Protein AF-A0A4Q2XKG3-F1 (afdb_monomer_lite)

Sequence (78 aa):
MFFSAVAVAEIPRELIGAYCTDCHDADEKKGGLDLEALEWKPDDRANLEKWVKVYDFVDKGEMPPKKRNQRPDAAEAE

Radius of gyration: 14.72 Å; chains: 1; bounding box: 38×23×45 Å

Structure (mmCIF, N/CA/C/O backbone):
data_AF-A0A4Q2XKG3-F1
#
_entry.id   AF-A0A4Q2XKG3-F1
#
loop_
_atom_site.group_PDB
_atom_site.id
_atom_site.type_symbol
_atom_site.label_atom_id
_atom_site.label_alt_id
_atom_site.label_comp_id
_atom_site.label_asym_id
_atom_site.label_entity_id
_atom_site.label_seq_id
_atom_site.pdbx_PDB_ins_code
_atom_site.Cartn_x
_atom_site.Cartn_y
_atom_site.Cartn_z
_atom_site.occupancy
_atom_site.B_iso_or_equiv
_atom_site.auth_seq_id
_atom_site.auth_comp_id
_atom_site.auth_asym_id
_atom_site.auth_atom_id
_atom_site.pdbx_PDB_model_num
ATOM 1 N N . MET A 1 1 ? -29.769 -8.517 -30.370 1.00 46.09 1 MET A N 1
ATOM 2 C CA . MET A 1 1 ? -28.388 -8.737 -29.894 1.00 46.09 1 MET A CA 1
ATOM 3 C C . MET A 1 1 ? -28.102 -7.651 -28.876 1.00 46.09 1 MET A C 1
ATOM 5 O O . MET A 1 1 ? -27.907 -6.510 -29.268 1.00 46.09 1 MET A O 1
ATOM 9 N N . PHE A 1 2 ? -28.218 -7.968 -27.588 1.00 51.31 2 PHE A N 1
ATOM 10 C CA . PHE A 1 2 ? -27.924 -7.030 -26.507 1.00 51.31 2 PHE A CA 1
ATOM 11 C C . PHE A 1 2 ? -26.472 -7.253 -26.096 1.00 51.31 2 PHE A C 1
ATOM 13 O O . PHE A 1 2 ? -26.154 -8.268 -25.483 1.00 51.31 2 PHE A O 1
ATOM 20 N N . PHE A 1 3 ? -25.583 -6.341 -26.486 1.00 56.50 3 PHE A N 1
ATOM 21 C CA . PHE A 1 3 ? -24.268 -6.255 -25.865 1.00 56.50 3 PHE A CA 1
ATOM 22 C C . PHE A 1 3 ? -24.486 -5.691 -24.463 1.00 56.50 3 PHE A C 1
ATOM 24 O O . PHE A 1 3 ? -24.649 -4.486 -24.291 1.00 56.50 3 PHE A O 1
ATOM 31 N N . SER A 1 4 ? -24.569 -6.576 -23.470 1.00 61.12 4 SER A N 1
ATOM 32 C CA . SER A 1 4 ? -24.456 -6.164 -22.077 1.00 61.12 4 SER A CA 1
ATOM 33 C C . SER A 1 4 ? -23.002 -5.764 -21.861 1.00 61.12 4 SER A C 1
ATOM 35 O O . SER A 1 4 ? -22.120 -6.622 -21.843 1.00 61.12 4 SER A O 1
ATOM 37 N N . ALA A 1 5 ? -22.744 -4.462 -21.762 1.00 58.78 5 ALA A N 1
ATOM 38 C CA . ALA A 1 5 ? -21.482 -3.976 -21.239 1.00 58.78 5 ALA A CA 1
ATOM 39 C C . ALA A 1 5 ? -21.406 -4.439 -19.781 1.00 58.78 5 ALA A C 1
ATOM 41 O O . ALA A 1 5 ? -22.139 -3.943 -18.927 1.00 58.78 5 ALA A O 1
ATOM 42 N N . VAL A 1 6 ? -20.572 -5.440 -19.508 1.00 55.47 6 VAL A N 1
ATOM 43 C CA . VAL A 1 6 ? -20.107 -5.675 -18.144 1.00 55.47 6 VAL A CA 1
ATOM 44 C C . VAL A 1 6 ? -19.340 -4.414 -17.778 1.00 55.47 6 VAL A C 1
ATOM 46 O O . VAL A 1 6 ? -18.317 -4.120 -18.398 1.00 55.47 6 VAL A O 1
ATOM 49 N N . ALA A 1 7 ? -19.886 -3.623 -16.856 1.00 57.53 7 ALA A N 1
ATOM 50 C CA . ALA A 1 7 ? -19.162 -2.510 -16.274 1.00 57.53 7 ALA A CA 1
ATOM 51 C C . ALA A 1 7 ? -17.867 -3.082 -15.692 1.00 57.53 7 ALA A C 1
ATOM 53 O O . ALA A 1 7 ? -17.898 -3.908 -14.779 1.00 57.53 7 ALA A O 1
ATOM 54 N N . VAL A 1 8 ? -16.730 -2.708 -16.277 1.00 49.59 8 VAL A N 1
ATOM 55 C CA . VAL A 1 8 ? -15.436 -2.953 -15.649 1.00 49.59 8 VAL A CA 1
AT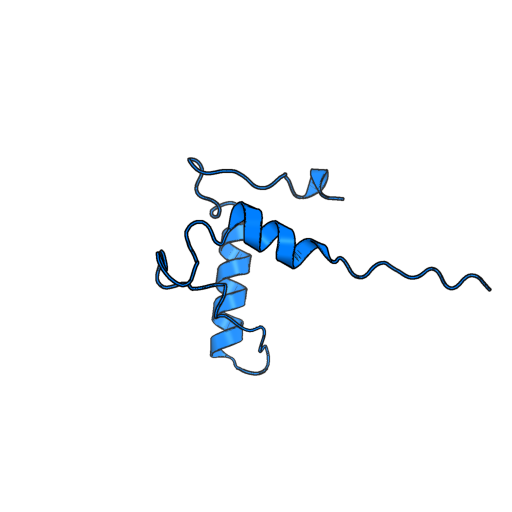OM 56 C C . VAL A 1 8 ? -15.498 -2.173 -14.344 1.00 49.59 8 VAL A C 1
ATOM 58 O O . VAL A 1 8 ? -15.783 -0.981 -14.373 1.00 49.59 8 VAL A O 1
ATOM 61 N N . ALA A 1 9 ? -15.369 -2.854 -13.209 1.00 50.03 9 ALA A N 1
ATOM 62 C CA . AL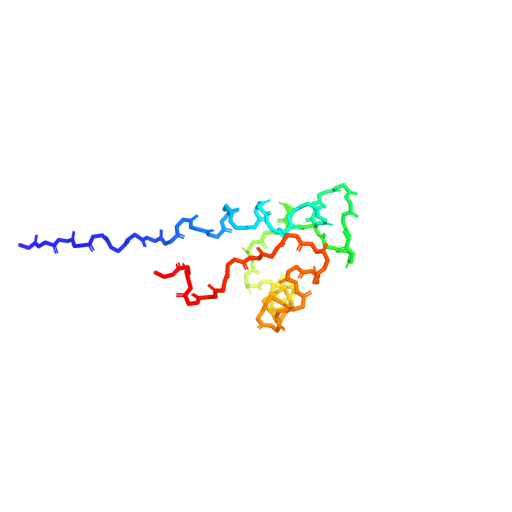A A 1 9 ? -15.471 -2.225 -11.903 1.00 50.03 9 ALA A CA 1
ATOM 63 C C . ALA A 1 9 ? -14.495 -1.034 -11.821 1.00 50.03 9 ALA A C 1
ATOM 65 O O . ALA A 1 9 ? -13.287 -1.222 -11.720 1.00 50.03 9 ALA A O 1
ATOM 66 N N . GLU A 1 10 ? -15.025 0.190 -11.856 1.00 51.62 10 GLU A N 1
ATOM 67 C CA . GLU A 1 10 ? -14.286 1.448 -11.636 1.00 51.62 10 GLU A CA 1
ATOM 68 C C . GLU A 1 10 ? -13.969 1.661 -10.134 1.00 51.62 10 GLU A C 1
ATOM 70 O O . GLU A 1 10 ? -13.288 2.604 -9.738 1.00 51.62 10 GLU A O 1
ATOM 75 N N . ILE A 1 11 ? -14.406 0.724 -9.287 1.00 55.16 11 ILE A N 1
ATOM 76 C CA . ILE A 1 11 ? -14.330 0.744 -7.822 1.00 55.16 11 ILE A CA 1
ATOM 77 C C . ILE A 1 11 ? -12.896 0.682 -7.218 1.00 55.16 11 ILE A C 1
ATOM 79 O O . ILE A 1 11 ? -12.728 1.149 -6.087 1.00 55.16 11 ILE A O 1
ATOM 83 N N . PRO A 1 12 ? -11.813 0.206 -7.889 1.00 67.06 12 PRO A N 1
ATOM 84 C CA . PRO A 1 12 ? -10.497 0.121 -7.248 1.00 67.06 12 PRO A CA 1
ATOM 85 C C . PRO A 1 12 ? -9.945 1.465 -6.758 1.00 67.06 12 PRO A C 1
ATOM 87 O O . PRO A 1 12 ? -9.382 1.527 -5.668 1.00 67.06 12 PRO A O 1
ATOM 90 N N . ARG A 1 13 ? -10.091 2.549 -7.534 1.00 72.56 13 ARG A N 1
ATOM 91 C CA . ARG A 1 13 ? -9.445 3.834 -7.197 1.00 72.56 13 ARG A CA 1
ATOM 92 C C . ARG A 1 13 ? -10.135 4.565 -6.057 1.00 72.56 13 ARG A C 1
ATOM 94 O O . ARG A 1 13 ? -9.443 5.098 -5.195 1.00 72.56 13 ARG A O 1
ATOM 101 N N . GLU A 1 14 ? -11.463 4.565 -6.026 1.00 80.31 14 GLU A N 1
ATOM 102 C CA . GLU A 1 14 ? -12.223 5.236 -4.966 1.00 80.31 14 GLU A CA 1
ATOM 103 C C . GLU A 1 14 ? -12.009 4.552 -3.609 1.00 80.31 14 GLU A C 1
ATOM 105 O O . GLU A 1 14 ? -11.777 5.233 -2.611 1.00 80.31 14 GLU A O 1
ATOM 110 N N . LEU A 1 15 ? -11.976 3.213 -3.568 1.00 83.38 15 LEU A N 1
ATOM 111 C CA . LEU A 1 15 ? -11.670 2.468 -2.341 1.00 83.38 15 LEU A CA 1
ATOM 112 C C . LEU A 1 15 ? -10.238 2.706 -1.850 1.00 83.38 15 LEU A C 1
ATOM 114 O O . LEU A 1 15 ? -10.027 2.881 -0.650 1.00 83.38 15 LEU A O 1
ATOM 118 N N . ILE A 1 16 ? -9.255 2.714 -2.755 1.00 87.12 16 ILE A N 1
ATOM 119 C CA . ILE A 1 16 ? -7.861 2.998 -2.389 1.00 87.12 16 ILE A CA 1
ATOM 120 C C . ILE A 1 16 ? -7.750 4.416 -1.812 1.00 87.12 16 ILE A C 1
ATOM 122 O O . ILE A 1 16 ? -7.131 4.596 -0.763 1.00 87.12 16 ILE A O 1
ATOM 126 N N . GLY A 1 17 ? -8.408 5.396 -2.439 1.00 87.88 17 GLY A N 1
ATOM 127 C CA . GLY A 1 17 ? -8.443 6.774 -1.952 1.00 87.88 17 GLY A CA 1
ATOM 128 C C . GLY A 1 17 ? -9.121 6.922 -0.584 1.00 87.88 17 GLY A C 1
ATOM 129 O O . GLY A 1 17 ? -8.633 7.641 0.279 1.00 87.88 17 GLY A O 1
ATOM 130 N N . ALA A 1 18 ? -10.232 6.222 -0.348 1.00 87.75 18 ALA A N 1
ATOM 131 C CA . ALA A 1 18 ? -11.008 6.372 0.886 1.00 87.75 18 ALA A CA 1
ATOM 132 C C . ALA A 1 18 ? -10.425 5.623 2.098 1.00 87.75 18 ALA A C 1
ATOM 134 O O . ALA A 1 18 ? -10.684 6.009 3.240 1.00 87.75 18 ALA A O 1
ATOM 135 N N . TYR A 1 19 ? -9.689 4.529 1.874 1.00 91.69 19 TYR A N 1
ATOM 136 C CA . TYR A 1 19 ? -9.299 3.611 2.952 1.00 91.69 19 TYR A CA 1
ATOM 137 C C . TYR A 1 19 ? -7.798 3.320 3.038 1.00 91.69 19 TYR A C 1
ATOM 139 O O . TYR A 1 19 ? -7.365 2.721 4.025 1.00 91.69 19 TYR A O 1
ATOM 147 N N . CYS A 1 20 ? -6.992 3.711 2.046 1.00 93.19 20 CYS A N 1
ATOM 148 C CA . CYS A 1 20 ? -5.571 3.361 2.005 1.00 93.19 20 CYS A CA 1
ATOM 149 C C . CYS A 1 20 ? -4.642 4.583 2.015 1.00 93.19 20 CYS A C 1
ATOM 151 O O . CYS A 1 20 ? -3.632 4.560 2.724 1.00 93.19 20 CYS A O 1
ATOM 153 N N . THR A 1 21 ? -4.959 5.641 1.267 1.00 93.62 21 THR A N 1
ATOM 154 C CA . THR A 1 21 ? -4.031 6.767 1.060 1.00 93.62 21 THR A CA 1
ATOM 155 C C . THR A 1 21 ? -3.869 7.676 2.274 1.00 93.62 21 THR A C 1
ATOM 157 O O . THR A 1 21 ? -2.773 8.169 2.460 1.00 93.62 21 THR A O 1
ATOM 160 N N . ASP A 1 22 ? -4.833 7.751 3.200 1.00 92.50 22 ASP A N 1
ATOM 161 C CA . ASP A 1 22 ? -4.697 8.477 4.487 1.00 92.50 22 ASP A CA 1
ATOM 162 C C . ASP A 1 22 ? -3.452 8.099 5.327 1.00 92.50 22 ASP A C 1
ATOM 164 O O . ASP A 1 22 ? -3.134 8.751 6.323 1.00 92.50 22 ASP A O 1
ATOM 168 N N . CYS A 1 23 ? -2.803 6.968 5.031 1.00 95.19 23 CYS A N 1
ATOM 169 C CA . CYS A 1 23 ? -1.553 6.546 5.671 1.00 95.19 23 CYS A CA 1
ATOM 170 C C . CYS A 1 23 ? -0.465 6.106 4.676 1.00 95.19 23 CYS A C 1
ATOM 172 O O . CYS A 1 23 ? 0.703 6.037 5.056 1.00 95.19 23 CYS A O 1
ATOM 174 N N . HIS A 1 24 ? -0.828 5.738 3.448 1.00 96.00 24 HIS A N 1
ATOM 175 C CA . HIS A 1 24 ? 0.079 5.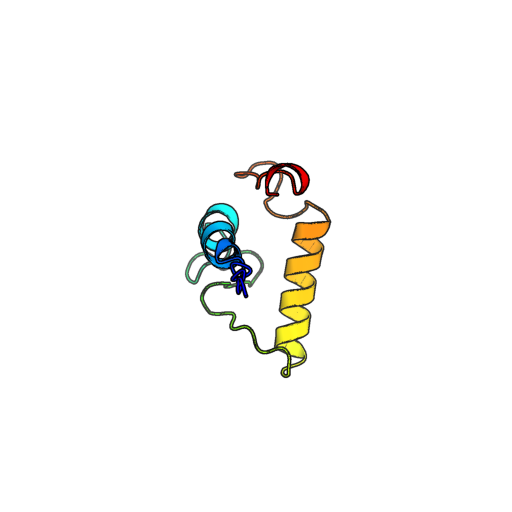188 2.437 1.00 96.00 24 HIS A CA 1
ATOM 176 C C . HIS A 1 24 ? 0.158 6.099 1.205 1.00 96.00 24 HIS A C 1
ATOM 178 O O . HIS A 1 24 ? 0.075 5.621 0.075 1.00 96.00 24 HIS A O 1
ATOM 184 N N . ASP A 1 25 ? 0.266 7.403 1.429 1.00 95.44 25 ASP A N 1
ATOM 185 C CA . ASP A 1 25 ? 0.446 8.442 0.410 1.00 95.44 25 ASP A CA 1
ATOM 186 C C . ASP A 1 25 ? 1.930 8.821 0.232 1.00 95.44 25 ASP A C 1
ATOM 188 O O . ASP A 1 25 ? 2.834 8.212 0.823 1.00 95.44 25 ASP A O 1
ATOM 192 N N . ALA A 1 26 ? 2.186 9.839 -0.593 1.00 95.88 26 ALA A N 1
ATOM 193 C CA . ALA A 1 26 ? 3.518 10.380 -0.829 1.00 95.88 26 ALA A CA 1
ATOM 194 C C . ALA A 1 26 ? 4.166 11.054 0.399 1.00 95.88 26 ALA A C 1
ATOM 196 O O . ALA A 1 26 ? 5.402 11.168 0.430 1.00 95.88 26 ALA A O 1
ATOM 197 N N . ASP A 1 27 ? 3.378 11.466 1.393 1.00 96.44 27 ASP A N 1
ATOM 198 C CA . ASP A 1 27 ? 3.825 12.268 2.534 1.00 96.44 27 ASP A CA 1
ATOM 199 C C . ASP A 1 27 ? 4.117 11.399 3.772 1.00 96.44 27 ASP A C 1
ATOM 201 O O . ASP A 1 27 ? 5.244 11.389 4.274 1.00 96.44 27 ASP A O 1
ATOM 205 N N . GLU A 1 28 ? 3.137 10.631 4.252 1.00 96.12 28 GLU A N 1
ATOM 206 C CA . GLU A 1 28 ? 3.221 9.792 5.454 1.00 96.12 28 GLU A CA 1
ATOM 207 C C . GLU A 1 28 ? 3.996 8.492 5.191 1.00 96.12 28 GLU A C 1
ATOM 209 O O . GLU A 1 28 ? 4.762 8.036 6.047 1.00 96.12 28 GLU A O 1
ATOM 214 N N . LYS A 1 29 ? 3.812 7.875 4.013 1.00 94.94 29 LYS A N 1
ATOM 215 C CA . LYS A 1 29 ? 4.517 6.650 3.578 1.00 94.94 29 LYS A CA 1
ATOM 216 C C . LYS A 1 29 ? 4.576 5.551 4.642 1.00 94.94 29 LYS A C 1
ATOM 218 O O . LYS A 1 29 ? 5.601 4.874 4.817 1.00 94.94 29 LYS A O 1
ATOM 223 N N . LYS A 1 30 ? 3.495 5.353 5.401 1.00 94.38 30 LYS A N 1
ATOM 224 C CA . LYS A 1 30 ? 3.497 4.455 6.559 1.00 94.38 30 LYS A CA 1
ATOM 225 C C . LYS A 1 30 ? 3.876 3.039 6.146 1.00 94.38 30 LYS A C 1
ATOM 227 O O . LYS A 1 30 ? 3.404 2.509 5.145 1.00 94.38 30 LYS A O 1
ATOM 232 N N . GLY A 1 31 ? 4.758 2.408 6.918 1.00 91.19 31 GLY A N 1
ATOM 233 C CA . GLY A 1 31 ? 5.267 1.075 6.578 1.00 91.19 31 GLY A CA 1
ATOM 234 C C . GLY A 1 31 ? 6.120 1.031 5.300 1.00 91.19 31 GLY A C 1
ATOM 235 O O . GLY A 1 31 ? 6.350 -0.059 4.780 1.00 91.19 31 GLY A O 1
ATOM 236 N N . GLY A 1 32 ? 6.592 2.182 4.803 1.00 94.25 32 GLY A N 1
ATOM 237 C CA . GLY A 1 32 ? 7.419 2.284 3.600 1.00 94.25 32 GLY A CA 1
ATOM 238 C C . GLY A 1 32 ? 6.645 2.079 2.296 1.00 94.25 32 GLY A C 1
ATOM 239 O O . GLY A 1 32 ? 7.241 1.664 1.302 1.00 94.25 32 GLY A O 1
ATOM 240 N N . LEU A 1 33 ? 5.332 2.320 2.309 1.00 95.56 33 LEU A N 1
ATOM 241 C CA . LEU A 1 33 ? 4.447 2.157 1.161 1.00 95.56 33 LEU A CA 1
ATOM 242 C C . LEU A 1 33 ? 3.828 3.501 0.774 1.00 95.56 33 LEU A C 1
ATOM 244 O O . LEU A 1 33 ? 3.235 4.168 1.615 1.00 95.56 33 LEU A O 1
ATOM 248 N N . ASP A 1 34 ? 3.950 3.826 -0.509 1.00 95.94 34 ASP A N 1
ATOM 249 C CA . ASP A 1 34 ? 3.318 4.951 -1.193 1.00 95.94 34 ASP A CA 1
ATOM 250 C C . ASP A 1 34 ? 2.485 4.362 -2.338 1.00 95.94 34 ASP A C 1
ATOM 252 O O . ASP A 1 34 ? 3.045 3.846 -3.309 1.00 95.94 34 ASP A O 1
ATOM 256 N N . LEU A 1 35 ? 1.163 4.346 -2.182 1.00 94.44 35 LEU A N 1
ATOM 257 C CA . LEU A 1 35 ? 0.228 3.796 -3.165 1.00 94.44 35 LEU A CA 1
ATOM 258 C C . LEU A 1 35 ? -0.061 4.767 -4.312 1.00 94.44 35 LEU A C 1
ATOM 260 O O . LEU A 1 35 ? -0.545 4.330 -5.353 1.00 94.44 35 LEU A O 1
ATOM 264 N N . GLU A 1 36 ? 0.253 6.053 -4.158 1.00 92.44 36 GLU A N 1
ATOM 265 C CA . GLU A 1 36 ? 0.087 7.049 -5.220 1.00 92.44 36 GLU A CA 1
ATOM 266 C C . GLU A 1 36 ? 1.193 6.908 -6.272 1.00 92.44 36 GLU A C 1
ATOM 268 O O . GLU A 1 36 ? 0.944 7.056 -7.469 1.00 92.44 36 GLU A O 1
ATOM 273 N N . ALA A 1 37 ? 2.404 6.554 -5.832 1.00 93.19 37 ALA A N 1
ATOM 274 C CA . ALA A 1 37 ? 3.547 6.286 -6.701 1.00 93.19 37 ALA A CA 1
ATOM 275 C C . ALA A 1 37 ? 3.683 4.809 -7.128 1.00 93.19 37 ALA A C 1
ATOM 277 O O . ALA A 1 37 ? 4.481 4.497 -8.019 1.00 93.19 37 ALA A O 1
ATOM 278 N N . LEU A 1 38 ? 2.958 3.876 -6.498 1.00 93.25 38 LEU A N 1
ATOM 279 C CA . LEU A 1 38 ? 3.026 2.455 -6.844 1.00 93.25 38 LEU A CA 1
ATOM 280 C C . LEU A 1 38 ? 2.172 2.150 -8.080 1.00 93.25 38 LEU A C 1
ATOM 282 O O . LEU A 1 38 ? 0.968 1.936 -8.005 1.00 93.25 38 LEU A O 1
ATOM 286 N N . GLU A 1 39 ? 2.818 2.068 -9.237 1.00 92.12 39 GLU A N 1
ATOM 287 C CA . GLU A 1 39 ? 2.157 1.663 -10.479 1.00 92.12 39 GLU A CA 1
ATOM 288 C C . GLU A 1 39 ? 1.833 0.158 -10.491 1.00 92.12 39 GLU A C 1
ATOM 290 O O . GLU A 1 39 ? 2.504 -0.648 -9.843 1.00 92.12 39 GLU A O 1
ATOM 295 N N . TRP A 1 40 ? 0.830 -0.251 -11.271 1.00 91.38 40 TRP A N 1
ATOM 296 C CA . TRP A 1 40 ? 0.585 -1.664 -11.569 1.00 91.38 40 TRP A CA 1
ATOM 297 C C . TRP A 1 40 ? 1.499 -2.121 -12.714 1.00 91.38 40 TRP A C 1
ATOM 299 O O . TRP A 1 40 ? 1.276 -1.770 -13.873 1.00 91.38 40 TRP A O 1
ATOM 309 N N . LYS A 1 41 ? 2.549 -2.882 -12.386 1.00 95.75 41 LYS A N 1
ATOM 310 C CA . LYS A 1 41 ? 3.551 -3.409 -13.328 1.00 95.75 41 LYS A CA 1
ATOM 311 C C . LYS A 1 41 ? 3.831 -4.889 -13.028 1.00 95.75 41 LYS A C 1
ATOM 313 O O . LYS A 1 41 ? 4.895 -5.207 -12.506 1.00 95.75 41 LYS A O 1
ATOM 318 N N . PRO A 1 42 ? 2.903 -5.807 -13.347 1.00 92.25 42 PRO A N 1
ATOM 319 C CA . PRO A 1 42 ? 3.014 -7.216 -12.954 1.00 92.25 42 PRO A CA 1
ATOM 320 C C . PRO A 1 42 ? 4.203 -7.956 -13.588 1.00 92.25 42 PRO A C 1
ATOM 322 O O . PRO A 1 42 ? 4.652 -8.957 -13.036 1.00 92.25 42 PRO A O 1
ATOM 325 N N . ASP A 1 43 ? 4.743 -7.452 -14.702 1.00 96.62 43 ASP A N 1
ATOM 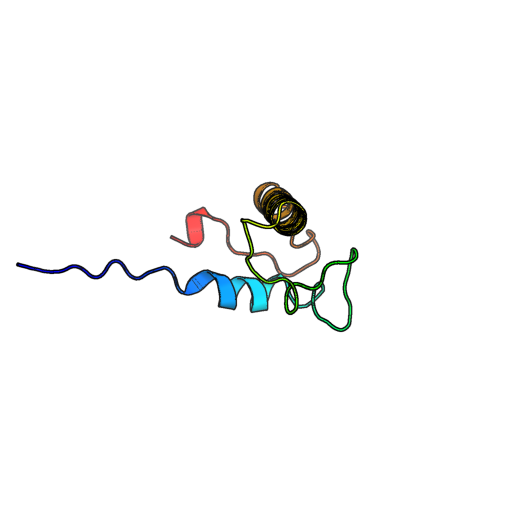326 C CA . ASP A 1 43 ? 5.955 -7.994 -15.334 1.00 96.62 43 ASP A CA 1
ATOM 327 C C . ASP A 1 43 ? 7.238 -7.673 -14.541 1.00 96.62 43 ASP A C 1
ATOM 329 O O . ASP A 1 43 ? 8.269 -8.326 -14.715 1.00 96.62 43 ASP A O 1
ATOM 333 N N . ASP A 1 44 ? 7.191 -6.680 -13.646 1.00 97.94 44 ASP A N 1
ATOM 334 C CA . ASP A 1 44 ? 8.241 -6.424 -12.665 1.00 97.94 44 ASP A CA 1
ATOM 335 C C . ASP A 1 44 ? 7.949 -7.243 -11.404 1.00 97.94 44 ASP A C 1
ATOM 337 O O . ASP A 1 44 ? 7.040 -6.947 -10.626 1.00 97.94 44 ASP A O 1
ATOM 341 N N . ARG A 1 45 ? 8.770 -8.270 -11.170 1.00 97.81 45 ARG A N 1
ATOM 342 C CA . ARG A 1 45 ? 8.631 -9.157 -10.011 1.00 97.81 45 ARG A CA 1
ATOM 343 C C . ARG A 1 45 ? 8.597 -8.400 -8.680 1.00 97.81 45 ARG A C 1
ATOM 345 O O . ARG A 1 45 ? 7.804 -8.755 -7.815 1.00 97.81 45 ARG A O 1
ATOM 352 N N . ALA A 1 46 ? 9.419 -7.366 -8.503 1.00 96.69 46 ALA A N 1
ATOM 353 C CA . ALA A 1 46 ? 9.457 -6.612 -7.250 1.00 96.69 46 ALA A CA 1
ATOM 354 C C . ALA A 1 46 ? 8.207 -5.738 -7.072 1.00 96.69 46 ALA A C 1
ATOM 356 O O . ALA A 1 46 ? 7.750 -5.520 -5.949 1.00 96.69 46 ALA A O 1
ATOM 357 N N . ASN A 1 47 ? 7.644 -5.236 -8.171 1.00 96.69 47 ASN A N 1
ATOM 358 C CA . ASN A 1 47 ? 6.359 -4.548 -8.156 1.00 96.69 47 ASN A CA 1
ATOM 359 C C . ASN A 1 47 ? 5.225 -5.512 -7.784 1.00 96.69 47 ASN A C 1
ATOM 361 O O . ASN A 1 47 ? 4.451 -5.226 -6.870 1.00 96.69 47 ASN A O 1
ATOM 365 N N . LEU A 1 48 ? 5.180 -6.679 -8.429 1.00 97.06 48 LEU A N 1
ATOM 366 C CA . LEU A 1 48 ? 4.173 -7.700 -8.168 1.00 97.06 48 LEU A CA 1
ATOM 367 C C . LEU A 1 48 ? 4.222 -8.191 -6.716 1.00 97.06 48 LEU A C 1
ATOM 369 O O . LEU A 1 48 ? 3.187 -8.259 -6.063 1.00 97.06 48 LEU A O 1
ATOM 373 N N . GLU A 1 49 ? 5.412 -8.466 -6.176 1.00 97.38 49 GLU A N 1
ATOM 374 C CA . GLU A 1 49 ? 5.595 -8.876 -4.776 1.00 97.38 49 GLU A CA 1
ATOM 375 C C . GLU A 1 49 ? 5.029 -7.838 -3.787 1.00 97.38 49 GLU A C 1
ATOM 377 O O . GLU A 1 49 ? 4.430 -8.208 -2.773 1.00 97.38 49 GLU A O 1
ATOM 382 N N . LYS A 1 50 ? 5.155 -6.536 -4.083 1.00 96.12 50 LYS A N 1
ATOM 383 C CA . LYS A 1 50 ? 4.540 -5.478 -3.264 1.00 96.12 50 LYS A CA 1
ATOM 384 C C . LYS A 1 50 ? 3.018 -5.535 -3.326 1.00 96.12 50 LYS A C 1
ATOM 386 O O . LYS A 1 50 ? 2.380 -5.473 -2.279 1.00 96.12 50 LYS A O 1
ATOM 391 N N . TRP A 1 51 ? 2.441 -5.682 -4.516 1.00 95.94 51 TRP A N 1
ATOM 392 C CA . TRP A 1 51 ? 0.990 -5.777 -4.680 1.00 95.94 51 TRP A CA 1
ATOM 393 C C . TRP A 1 51 ? 0.398 -7.031 -4.037 1.00 95.94 51 TRP A C 1
ATOM 395 O O . TRP A 1 51 ? -0.637 -6.932 -3.385 1.00 95.94 51 TRP A O 1
ATOM 405 N N . VAL A 1 52 ?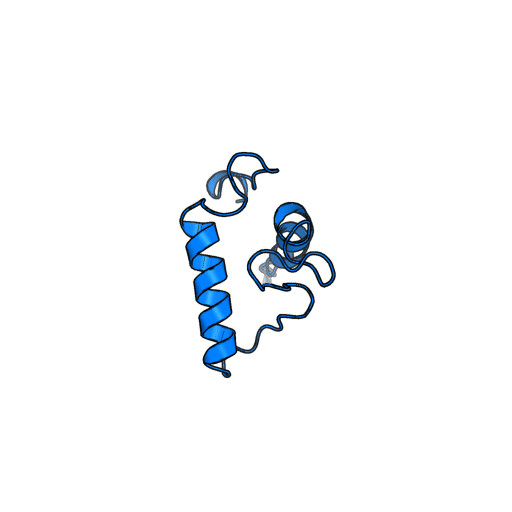 1.079 -8.177 -4.134 1.00 96.62 52 VAL A N 1
ATOM 406 C CA . VAL A 1 52 ? 0.693 -9.406 -3.420 1.00 96.62 52 VAL A CA 1
ATOM 407 C C . VAL A 1 52 ? 0.659 -9.153 -1.918 1.00 96.62 52 VAL A C 1
ATOM 409 O O . VAL A 1 52 ? -0.318 -9.487 -1.259 1.00 96.62 52 VAL A O 1
ATOM 412 N N . LYS A 1 53 ? 1.671 -8.476 -1.367 1.00 96.25 53 LYS A N 1
ATOM 413 C CA . LYS A 1 53 ? 1.672 -8.126 0.055 1.00 96.25 53 LYS A CA 1
ATOM 414 C C . LYS A 1 53 ? 0.519 -7.188 0.424 1.00 96.25 53 LYS A C 1
ATOM 416 O O . LYS A 1 53 ? -0.105 -7.392 1.457 1.00 96.25 53 LYS A O 1
ATOM 421 N N . VAL A 1 54 ? 0.228 -6.170 -0.388 1.00 94.31 54 VAL A N 1
ATOM 422 C CA . VAL A 1 54 ? -0.925 -5.280 -0.155 1.00 94.31 54 VAL A CA 1
ATOM 423 C C . VAL A 1 54 ? -2.221 -6.089 -0.132 1.00 94.31 54 VAL A C 1
ATOM 425 O O . VAL A 1 54 ? -2.998 -5.957 0.811 1.00 94.31 54 VAL A O 1
ATOM 428 N N . TYR A 1 55 ? -2.412 -6.964 -1.120 1.00 93.25 55 TYR A N 1
ATOM 429 C CA . TYR A 1 55 ? -3.565 -7.853 -1.199 1.00 93.25 55 TYR A CA 1
ATOM 4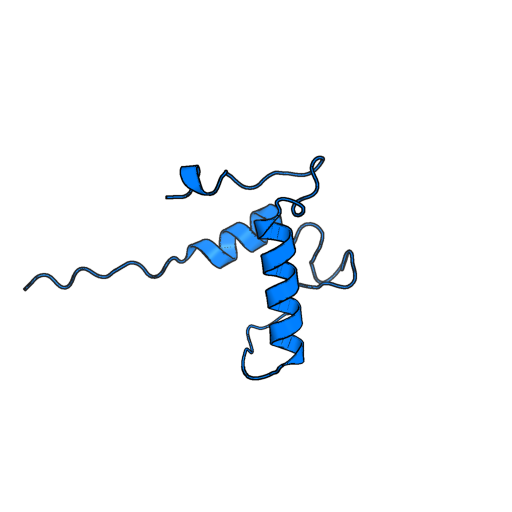30 C C . TYR A 1 55 ? -3.684 -8.734 0.050 1.00 93.25 55 TYR A C 1
ATOM 432 O O . TYR A 1 55 ? -4.723 -8.711 0.698 1.00 93.25 55 TYR A O 1
ATOM 440 N N . ASP A 1 56 ? -2.613 -9.422 0.452 1.00 95.19 56 ASP A N 1
ATOM 441 C CA . ASP A 1 56 ? -2.615 -10.331 1.605 1.00 95.19 56 ASP A CA 1
ATOM 442 C C . ASP A 1 56 ? -3.028 -9.641 2.912 1.00 95.19 56 ASP A C 1
ATOM 444 O O . ASP A 1 56 ? -3.724 -10.231 3.734 1.00 95.19 56 ASP A O 1
ATOM 448 N N . PHE A 1 57 ? -2.578 -8.405 3.143 1.00 93.81 57 PHE A N 1
ATOM 449 C CA . PHE A 1 57 ? -2.933 -7.654 4.353 1.00 93.81 57 PHE A CA 1
ATOM 450 C C . PHE A 1 57 ? -4.398 -7.207 4.347 1.00 93.81 57 PHE A C 1
ATOM 452 O O . PHE A 1 57 ? -5.036 -7.176 5.401 1.00 93.81 57 PHE A O 1
ATOM 459 N N . VAL A 1 58 ? -4.930 -6.860 3.175 1.00 91.50 58 VAL A N 1
ATOM 460 C CA . VAL A 1 58 ? -6.342 -6.501 3.006 1.00 91.50 58 VAL A CA 1
ATOM 461 C C . VAL A 1 58 ? -7.229 -7.739 3.150 1.00 91.50 58 VAL A C 1
ATOM 463 O O . VAL A 1 58 ? -8.210 -7.695 3.885 1.00 91.50 58 VAL A O 1
ATOM 466 N N . ASP A 1 59 ? -6.859 -8.851 2.516 1.00 89.38 59 ASP A N 1
ATOM 467 C CA . ASP A 1 59 ? -7.573 -10.134 2.569 1.00 89.38 59 ASP A CA 1
ATOM 468 C C . ASP A 1 59 ? -7.651 -10.690 4.000 1.00 89.38 59 ASP A C 1
ATOM 470 O O . ASP A 1 59 ? -8.698 -11.152 4.448 1.00 89.38 59 ASP A O 1
ATOM 474 N N . LYS A 1 60 ? -6.574 -10.536 4.781 1.00 91.94 60 LYS A N 1
ATOM 475 C CA . LYS A 1 60 ? -6.537 -10.918 6.203 1.00 91.94 60 LYS A CA 1
ATOM 476 C C . LYS A 1 60 ? -7.274 -9.950 7.136 1.00 91.94 60 LYS A C 1
ATOM 478 O O . LYS A 1 60 ? -7.319 -10.198 8.342 1.00 91.94 60 LYS A O 1
ATOM 483 N N . GLY A 1 61 ? -7.802 -8.835 6.627 1.00 89.62 61 GLY A N 1
ATOM 484 C CA . GLY A 1 61 ? -8.421 -7.789 7.447 1.00 89.62 61 GLY A CA 1
ATOM 485 C C . GLY A 1 61 ? -7.439 -7.098 8.403 1.00 89.62 61 GLY A C 1
ATOM 486 O O . GLY A 1 61 ? -7.836 -6.571 9.443 1.00 89.62 61 GLY A O 1
ATOM 487 N N . GLU A 1 62 ? -6.139 -7.122 8.093 1.00 91.81 62 GLU A N 1
ATOM 488 C CA . GLU A 1 62 ? -5.114 -6.399 8.856 1.00 91.81 62 GLU A CA 1
ATOM 489 C C . GLU A 1 62 ? -5.056 -4.918 8.459 1.00 91.81 62 GLU A C 1
ATOM 491 O O . GLU A 1 62 ? -4.660 -4.070 9.266 1.00 91.81 62 GLU A O 1
ATOM 496 N N . MET A 1 63 ? -5.477 -4.613 7.227 1.00 93.06 63 MET A N 1
ATOM 497 C CA . MET A 1 63 ? -5.605 -3.263 6.695 1.00 93.06 63 MET A CA 1
ATOM 498 C C . MET A 1 63 ? -7.047 -2.980 6.244 1.00 93.06 63 MET A C 1
ATOM 500 O O . MET A 1 63 ? -7.596 -3.766 5.472 1.00 93.06 63 MET A O 1
ATOM 504 N N . PRO A 1 64 ? -7.634 -1.835 6.640 1.00 93.00 64 PRO A N 1
ATOM 505 C CA . PRO A 1 64 ? -7.077 -0.824 7.547 1.00 93.00 64 PRO A CA 1
ATOM 506 C C . PRO A 1 64 ? -6.978 -1.324 9.004 1.00 93.00 64 PRO A C 1
ATOM 508 O O . PRO A 1 64 ? -7.811 -2.118 9.436 1.00 93.00 64 PRO A O 1
ATOM 511 N N . PRO A 1 65 ? -6.023 -0.837 9.823 1.00 92.19 65 PRO A N 1
ATOM 512 C CA . PRO A 1 65 ? -5.909 -1.270 11.216 1.00 92.19 65 PRO A CA 1
ATOM 513 C C . PRO A 1 65 ? -7.210 -1.023 11.988 1.00 92.19 65 PRO A C 1
ATOM 515 O O . PRO A 1 65 ? -7.815 0.030 11.819 1.00 92.19 65 PRO A O 1
ATOM 518 N N . LYS A 1 66 ? -7.586 -1.916 12.916 1.00 87.94 66 LYS A N 1
ATOM 519 C CA . LYS A 1 66 ? -8.887 -1.916 13.638 1.00 87.94 66 LYS A CA 1
ATOM 520 C C . LYS A 1 66 ? -9.354 -0.581 14.248 1.00 87.94 66 LYS A C 1
ATOM 522 O O . LYS A 1 66 ? -10.527 -0.427 14.558 1.00 87.94 66 LYS A O 1
ATOM 527 N N . LYS A 1 67 ? -8.442 0.367 14.493 1.00 87.06 67 LYS A N 1
ATOM 528 C CA . LYS A 1 67 ? -8.739 1.709 15.037 1.00 87.06 67 LYS A CA 1
ATOM 529 C C . LYS A 1 67 ? -8.942 2.784 13.955 1.00 87.06 67 LYS A C 1
ATOM 531 O O . LYS A 1 67 ? -8.975 3.969 14.278 1.00 87.06 67 LYS A O 1
ATOM 536 N N . ARG A 1 68 ? -8.971 2.403 12.680 1.00 88.81 68 ARG A N 1
ATOM 537 C CA . ARG A 1 68 ? -9.128 3.287 11.518 1.00 88.81 68 ARG A CA 1
ATOM 538 C C . ARG A 1 68 ? -10.446 3.016 10.812 1.00 88.81 68 ARG A C 1
ATOM 540 O O . ARG A 1 68 ? -11.111 2.030 11.120 1.00 88.81 68 ARG A O 1
ATOM 547 N N . ASN A 1 69 ? -10.789 3.899 9.876 1.00 83.81 69 ASN A N 1
ATOM 548 C CA . ASN A 1 69 ? -11.951 3.729 9.018 1.00 83.81 69 ASN A CA 1
ATOM 549 C C . ASN A 1 69 ? -11.885 2.353 8.345 1.00 83.81 69 ASN A C 1
ATOM 551 O O . ASN A 1 69 ? -10.887 2.040 7.700 1.00 83.81 69 ASN A O 1
ATOM 555 N N . GLN A 1 70 ? -12.893 1.518 8.576 1.00 87.44 70 GLN A N 1
ATOM 556 C CA . GLN A 1 70 ? -12.933 0.164 8.038 1.00 87.44 70 GLN A CA 1
ATOM 557 C C . GLN A 1 70 ? -13.625 0.191 6.682 1.00 87.44 70 GLN A C 1
ATOM 559 O O . GLN A 1 70 ? -14.579 0.942 6.475 1.00 87.44 70 GLN A O 1
ATOM 564 N N . ARG A 1 71 ? -13.132 -0.633 5.763 1.00 84.31 71 ARG A N 1
ATOM 565 C CA . ARG A 1 71 ? -13.799 -0.862 4.484 1.00 84.31 71 ARG A CA 1
ATOM 566 C C . ARG A 1 71 ? -15.086 -1.673 4.737 1.00 84.31 71 ARG A C 1
ATOM 568 O O . ARG A 1 71 ? -15.093 -2.439 5.702 1.00 84.31 71 ARG A O 1
ATOM 575 N N . PRO A 1 72 ? -16.138 -1.538 3.910 1.00 77.38 72 PRO A N 1
ATOM 576 C CA . PRO A 1 72 ? -17.283 -2.442 3.977 1.00 77.38 72 PRO A CA 1
ATOM 577 C C . PRO A 1 72 ? -16.839 -3.900 3.843 1.00 77.38 72 PRO A C 1
ATOM 579 O O . PRO A 1 72 ? -15.828 -4.182 3.178 1.00 77.38 72 PRO A O 1
ATOM 582 N N . ASP A 1 73 ? -17.582 -4.815 4.463 1.00 69.44 73 ASP A N 1
ATOM 583 C CA . ASP A 1 73 ? -17.323 -6.240 4.294 1.00 69.44 73 ASP A CA 1
ATOM 584 C C . ASP A 1 73 ? -17.496 -6.621 2.818 1.00 69.44 73 ASP A C 1
ATOM 586 O O . ASP A 1 73 ? -18.318 -6.048 2.102 1.00 69.44 73 ASP A O 1
ATOM 590 N N . ALA A 1 74 ? -16.717 -7.595 2.339 1.00 63.19 74 ALA A N 1
ATOM 591 C CA . ALA A 1 74 ? -16.740 -7.983 0.925 1.00 63.19 74 ALA A CA 1
ATOM 592 C C . ALA A 1 74 ? -18.149 -8.388 0.447 1.00 63.19 74 ALA A C 1
ATOM 594 O O . ALA A 1 74 ? -18.490 -8.130 -0.696 1.00 63.19 74 ALA A O 1
ATOM 595 N N . ALA A 1 75 ? -18.977 -8.941 1.341 1.00 57.16 75 ALA A N 1
ATOM 596 C CA . ALA A 1 75 ? -20.366 -9.313 1.069 1.00 57.16 75 ALA A CA 1
ATOM 597 C C . ALA A 1 75 ? -21.342 -8.120 0.966 1.00 57.16 75 ALA A C 1
ATOM 599 O O . ALA A 1 75 ? -22.475 -8.304 0.534 1.00 57.16 75 ALA A O 1
ATOM 600 N N . GLU A 1 76 ? -20.936 -6.919 1.383 1.00 53.66 76 GLU A N 1
ATOM 601 C CA . GLU A 1 76 ? -21.737 -5.687 1.303 1.00 53.66 76 GLU A CA 1
ATOM 602 C C . GLU A 1 76 ? -21.348 -4.806 0.102 1.00 53.66 76 GLU A C 1
ATOM 604 O O . GLU A 1 76 ? -22.025 -3.818 -0.178 1.00 53.66 76 GLU A O 1
ATOM 609 N N . ALA A 1 77 ? -20.251 -5.137 -0.590 1.00 54.91 77 ALA A N 1
ATOM 610 C CA . ALA A 1 77 ? -19.720 -4.389 -1.731 1.00 54.91 77 ALA A CA 1
ATOM 611 C C . ALA A 1 77 ? -20.165 -4.943 -3.105 1.00 54.91 77 ALA A C 1
ATOM 613 O O . ALA A 1 77 ? -19.721 -4.418 -4.130 1.00 54.91 77 ALA A O 1
ATOM 614 N N . GLU A 1 78 ? -21.011 -5.983 -3.119 1.00 41.00 78 GLU A N 1
ATOM 615 C CA . GLU A 1 78 ? -21.560 -6.654 -4.317 1.00 41.00 78 GLU A CA 1
ATOM 616 C C . GLU A 1 78 ? -23.008 -6.246 -4.627 1.00 41.00 78 GLU A C 1
ATOM 618 O O . GLU A 1 78 ? -23.816 -6.106 -3.678 1.00 41.00 78 GLU A O 1
#

Secondary structure (DSSP, 8-state):
----------HHHHHHHHHTTTTSSTTT-GGG--TTT----TTSHHHHHHHHHHHHHHHTT-SS-TTSPPPPPGGG--

pLDDT: mean 83.68, std 16.36, range [41.0, 97.94]

Foldseek 3Di:
DDPPPPPPPPPPPVCCVVFPCVQQDPPNNPPVHHPVPLDPDCVPVVSVVVVVVVVVCVVVQPGPPPVDDGDPDPVVVD